Protein AF-A0A852Q2F7-F1 (afdb_monomer_lite)

Foldseek 3Di:
DPVVVVVVVVVVVVVVVVVVVVVVVVVVVVVLVVVLVVLQCQLPPDDDLVSSLVSLVVVLVVLVVVLVVVVPDPVCPPPPSCVVCVSSVVSSVSSVVSNVVSVVVVVVVVD

Organism: Haemophilus haemolyticus (NCBI:txid726)

Sequence (111 aa):
MNDNSSNMSLLNLLNDMNQTQVKLQNRILGLEMCVKGMALLYILDGGDTSDKRKKAEMLKNTLASLQQGLANDPIMEGLDKDSFFSSAKGIISSIEDIILQLDKLSEGKNE

Radius of gyration: 21.62 Å; chains: 1; bounding box: 50×22×71 Å

Secondary structure (DSSP, 8-state):
--HHHHHHHHHHHHHHHHHHHHHHHHHHHHHHHHHHHHHHHHHHSSS-HHHHHHHHHHHHHHHHHHHHHHHTSGGGTTS-HHHHHHHHHHHHHHHHHHHHHHHHHHHTT--

Structure (mmCIF, N/CA/C/O backbone):
data_AF-A0A852Q2F7-F1
#
_entry.id   AF-A0A852Q2F7-F1
#
loop_
_atom_site.group_PDB
_atom_site.id
_atom_site.type_symbol
_atom_site.label_atom_id
_atom_site.label_alt_id
_atom_site.label_comp_id
_atom_site.label_asym_id
_atom_site.label_entity_id
_atom_site.label_seq_id
_atom_site.pdbx_PDB_ins_code
_atom_site.Cartn_x
_atom_site.Cartn_y
_atom_site.Cartn_z
_atom_site.occupancy
_atom_site.B_iso_or_equiv
_atom_site.auth_seq_id
_atom_site.auth_comp_id
_atom_site.auth_asym_id
_atom_site.auth_atom_id
_atom_site.pdbx_PDB_model_num
ATOM 1 N N . MET A 1 1 ? 19.210 1.383 -50.976 1.00 51.66 1 MET A N 1
ATOM 2 C CA . MET A 1 1 ? 18.038 0.642 -50.458 1.00 51.66 1 MET A CA 1
ATOM 3 C C . MET A 1 1 ? 18.433 0.006 -49.128 1.00 51.66 1 MET A C 1
ATOM 5 O O . MET A 1 1 ? 18.975 -1.085 -49.148 1.00 51.66 1 MET A O 1
ATOM 9 N N . ASN A 1 2 ? 18.290 0.720 -48.003 1.00 56.22 2 ASN A N 1
ATOM 10 C CA . ASN A 1 2 ? 18.599 0.181 -46.660 1.00 56.22 2 ASN A CA 1
ATOM 11 C C . ASN A 1 2 ? 17.879 0.918 -45.500 1.00 56.22 2 ASN A C 1
ATOM 13 O O . ASN A 1 2 ? 17.905 0.464 -44.359 1.00 56.22 2 ASN A O 1
ATOM 17 N N . ASP A 1 3 ? 17.197 2.036 -45.784 1.00 59.34 3 ASP A N 1
ATOM 18 C CA . ASP A 1 3 ? 16.521 2.837 -44.751 1.00 59.34 3 ASP A CA 1
ATOM 19 C C . ASP A 1 3 ? 15.169 2.249 -44.317 1.00 59.34 3 ASP A C 1
ATOM 21 O O . ASP A 1 3 ? 14.806 2.314 -43.146 1.00 59.34 3 ASP A O 1
ATOM 25 N N . ASN A 1 4 ? 14.438 1.592 -45.226 1.00 62.62 4 ASN A N 1
ATOM 26 C CA . ASN A 1 4 ? 13.119 1.032 -44.906 1.00 62.62 4 ASN A CA 1
ATOM 27 C C . ASN A 1 4 ? 13.181 -0.194 -43.981 1.00 62.62 4 ASN A C 1
ATOM 29 O O . ASN A 1 4 ? 12.292 -0.364 -43.151 1.00 62.62 4 ASN A O 1
ATOM 33 N N . SER A 1 5 ? 14.214 -1.039 -44.082 1.00 70.12 5 SER A N 1
ATOM 34 C CA . SER A 1 5 ? 14.383 -2.189 -43.178 1.00 70.12 5 SER A CA 1
ATOM 35 C C . SER A 1 5 ? 14.781 -1.746 -41.772 1.00 70.12 5 SER A C 1
ATOM 37 O O . SER A 1 5 ? 14.272 -2.283 -40.791 1.00 70.12 5 SER A O 1
ATOM 39 N N . SER A 1 6 ? 15.640 -0.729 -41.674 1.00 70.62 6 SER A N 1
ATOM 40 C CA . SER A 1 6 ? 16.093 -0.154 -40.405 1.00 70.62 6 SER A CA 1
ATOM 41 C C . SER A 1 6 ? 14.949 0.563 -39.679 1.00 70.62 6 SER A C 1
ATOM 43 O O . SER A 1 6 ? 14.737 0.340 -38.488 1.00 70.62 6 SER A O 1
ATOM 45 N N . ASN A 1 7 ? 14.134 1.330 -40.413 1.00 76.44 7 ASN A N 1
ATOM 46 C CA . ASN A 1 7 ? 12.938 1.980 -39.869 1.00 76.44 7 ASN A CA 1
ATOM 47 C C . ASN A 1 7 ? 11.879 0.965 -39.410 1.00 76.44 7 ASN A C 1
ATOM 49 O O . ASN A 1 7 ? 11.309 1.124 -38.332 1.00 76.44 7 ASN A O 1
ATOM 53 N N . MET A 1 8 ? 11.651 -0.112 -40.170 1.00 81.44 8 MET A N 1
ATOM 54 C CA . MET A 1 8 ? 10.756 -1.198 -39.745 1.00 81.44 8 MET A CA 1
ATOM 55 C C . MET A 1 8 ? 11.280 -1.936 -38.507 1.00 81.44 8 MET A C 1
ATOM 57 O O . MET A 1 8 ? 10.501 -2.261 -37.615 1.00 81.44 8 MET A O 1
ATOM 61 N N . SER A 1 9 ? 12.594 -2.160 -38.405 1.00 87.25 9 SER A N 1
ATOM 62 C CA . SER A 1 9 ? 13.204 -2.779 -37.221 1.00 87.25 9 SER A CA 1
ATOM 63 C C . SER A 1 9 ? 13.037 -1.918 -35.966 1.00 87.25 9 SER A C 1
ATOM 65 O O . SER A 1 9 ? 12.781 -2.458 -34.891 1.00 87.25 9 SER A O 1
ATOM 67 N N . LEU A 1 10 ? 13.155 -0.592 -36.090 1.00 91.69 10 LEU A N 1
ATOM 68 C CA . LEU A 1 10 ? 12.950 0.333 -34.974 1.00 91.69 10 LEU A CA 1
ATOM 69 C C . LEU A 1 10 ? 11.481 0.378 -34.532 1.00 91.69 10 LEU A C 1
ATOM 71 O O . LEU A 1 10 ? 11.201 0.352 -33.336 1.00 91.69 10 LEU A O 1
ATOM 75 N N . LEU A 1 11 ? 10.544 0.403 -35.485 1.00 91.75 11 LEU A N 1
ATOM 76 C CA . LEU A 1 11 ? 9.108 0.363 -35.189 1.00 91.75 11 LEU A CA 1
ATOM 77 C C . LEU A 1 11 ? 8.708 -0.930 -34.476 1.00 91.75 11 LEU A C 1
ATOM 79 O O . LEU A 1 11 ? 7.954 -0.881 -33.505 1.00 91.75 11 LEU A O 1
ATOM 83 N N . ASN A 1 12 ? 9.251 -2.068 -34.911 1.00 92.88 12 ASN A N 1
ATOM 84 C CA . ASN A 1 12 ? 9.015 -3.351 -34.254 1.00 92.88 12 ASN A CA 1
ATOM 85 C C . ASN A 1 12 ? 9.551 -3.346 -32.817 1.00 92.88 12 ASN A C 1
ATOM 87 O O . ASN A 1 12 ? 8.823 -3.714 -31.900 1.00 92.88 12 ASN A O 1
ATOM 91 N N . LEU A 1 13 ? 10.772 -2.841 -32.601 1.00 93.75 13 LEU A N 1
ATOM 92 C CA . LEU A 1 13 ? 11.351 -2.728 -31.260 1.00 93.75 13 LEU A CA 1
ATOM 93 C C . LEU A 1 13 ? 10.507 -1.830 -30.340 1.00 93.75 13 LEU A C 1
ATOM 95 O O . LEU A 1 13 ? 10.227 -2.207 -29.205 1.00 93.75 13 LEU A O 1
ATOM 99 N N . LEU A 1 14 ? 10.070 -0.664 -30.825 1.00 93.38 14 LEU A N 1
ATOM 100 C CA . LEU A 1 14 ? 9.211 0.246 -30.058 1.00 93.38 14 LEU A CA 1
ATOM 101 C C . LEU A 1 14 ? 7.868 -0.401 -29.707 1.00 93.38 14 LEU A C 1
ATOM 103 O O . LEU A 1 14 ? 7.383 -0.253 -28.583 1.00 93.38 14 LEU A O 1
ATOM 107 N N . ASN A 1 15 ? 7.278 -1.144 -30.643 1.00 93.94 15 ASN A N 1
ATOM 108 C CA . ASN A 1 15 ? 6.039 -1.868 -30.399 1.00 93.94 15 ASN A CA 1
ATOM 109 C C . ASN A 1 15 ? 6.227 -2.977 -29.350 1.00 93.94 15 ASN A C 1
ATOM 111 O O . ASN A 1 15 ? 5.410 -3.093 -28.438 1.00 93.94 15 ASN A O 1
ATOM 115 N N . ASP A 1 16 ? 7.321 -3.736 -29.417 1.00 94.69 16 ASP A N 1
ATOM 116 C CA . ASP A 1 16 ? 7.637 -4.789 -28.444 1.00 94.69 16 ASP A CA 1
ATOM 117 C C . ASP A 1 16 ? 7.898 -4.215 -27.044 1.00 94.69 16 ASP A C 1
ATOM 119 O O . ASP A 1 16 ? 7.421 -4.758 -26.038 1.00 94.69 16 ASP A O 1
ATOM 123 N N . MET A 1 17 ? 8.598 -3.079 -26.965 1.00 94.50 17 MET A N 1
ATOM 124 C CA . MET A 1 17 ? 8.798 -2.342 -25.715 1.00 94.50 17 MET A CA 1
ATOM 125 C C . MET A 1 17 ? 7.464 -1.861 -25.136 1.00 94.50 17 MET A C 1
ATOM 127 O O . MET A 1 17 ? 7.200 -2.087 -23.955 1.00 94.50 17 MET A O 1
ATOM 131 N N . ASN A 1 18 ? 6.590 -1.279 -25.963 1.00 94.19 18 ASN A N 1
ATOM 132 C CA . ASN A 1 18 ? 5.263 -0.832 -25.539 1.00 94.19 18 ASN A CA 1
ATOM 133 C C . ASN A 1 18 ? 4.396 -2.006 -25.051 1.00 94.19 18 ASN A C 1
ATOM 135 O O . ASN A 1 18 ? 3.788 -1.941 -23.983 1.00 94.19 18 ASN A O 1
ATOM 139 N N . GLN A 1 19 ? 4.384 -3.129 -25.773 1.00 93.69 19 GLN A N 1
ATOM 140 C CA . GLN A 1 19 ? 3.665 -4.330 -25.339 1.00 93.69 19 GLN A CA 1
ATOM 141 C C . GLN A 1 19 ? 4.213 -4.887 -24.021 1.00 93.69 19 GLN A C 1
ATOM 143 O O . GLN A 1 19 ? 3.443 -5.334 -23.167 1.00 93.69 19 GLN A O 1
ATOM 148 N N . THR A 1 20 ? 5.533 -4.861 -23.838 1.00 93.69 20 THR A N 1
ATOM 149 C CA . THR A 1 20 ? 6.176 -5.282 -22.588 1.00 93.69 20 THR A CA 1
ATOM 150 C C . THR A 1 20 ? 5.781 -4.364 -21.436 1.00 93.69 20 THR A C 1
ATOM 152 O O . THR A 1 20 ? 5.398 -4.856 -20.374 1.00 93.69 20 THR A O 1
ATOM 155 N N . GLN A 1 21 ? 5.780 -3.048 -21.657 1.00 91.69 21 GLN A N 1
ATOM 156 C CA . GLN A 1 21 ? 5.322 -2.063 -20.680 1.00 91.69 21 GLN A CA 1
ATOM 157 C C . GLN A 1 21 ? 3.866 -2.317 -20.269 1.00 91.69 21 GLN A C 1
ATOM 159 O O . GLN A 1 21 ? 3.584 -2.411 -19.076 1.00 91.69 21 GLN A O 1
ATOM 164 N N . VAL A 1 22 ? 2.958 -2.509 -21.231 1.00 90.75 22 VAL A N 1
ATOM 165 C CA . VAL A 1 22 ? 1.541 -2.804 -20.953 1.00 90.75 22 VAL A CA 1
ATOM 166 C C . VAL A 1 22 ? 1.393 -4.094 -20.138 1.00 90.75 22 VAL A C 1
ATOM 168 O O . VAL A 1 22 ? 0.653 -4.134 -19.154 1.00 90.75 22 VAL A O 1
ATOM 171 N N . LYS A 1 23 ? 2.130 -5.156 -20.491 1.00 91.69 23 LYS A N 1
ATOM 172 C CA . LYS A 1 23 ? 2.121 -6.416 -19.726 1.00 91.69 23 LYS A CA 1
ATOM 173 C C . LYS A 1 23 ? 2.611 -6.217 -18.290 1.00 91.69 23 LYS A C 1
ATOM 175 O O . LYS A 1 23 ? 2.023 -6.789 -17.372 1.00 91.69 23 LYS A O 1
ATOM 180 N N . LEU A 1 24 ? 3.665 -5.428 -18.085 1.00 88.50 24 LEU A N 1
ATOM 181 C CA . LEU A 1 24 ? 4.181 -5.117 -16.749 1.00 88.50 24 LEU A CA 1
ATOM 182 C C . LEU A 1 24 ? 3.171 -4.302 -15.936 1.00 88.50 24 LEU A C 1
ATOM 184 O O . LEU A 1 24 ? 2.897 -4.670 -14.797 1.00 88.50 24 LEU A O 1
ATOM 188 N N . GLN A 1 25 ? 2.554 -3.278 -16.530 1.00 84.81 25 GLN A N 1
ATOM 189 C CA . GLN A 1 25 ? 1.504 -2.481 -15.885 1.00 84.81 25 GLN A CA 1
ATOM 190 C C . GLN A 1 25 ? 0.323 -3.354 -15.439 1.00 84.81 25 GLN A C 1
ATOM 192 O O . GLN A 1 25 ? -0.078 -3.296 -14.279 1.00 84.81 25 GLN A O 1
ATOM 197 N N . ASN A 1 26 ? -0.172 -4.239 -16.309 1.00 84.12 2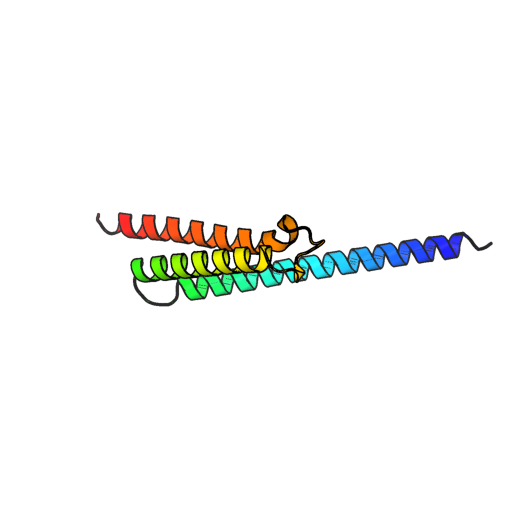6 ASN A N 1
ATOM 198 C CA . ASN A 1 26 ? -1.263 -5.156 -15.962 1.00 84.12 26 ASN A CA 1
ATOM 199 C C . ASN A 1 26 ? -0.893 -6.102 -14.808 1.00 84.12 26 ASN A C 1
ATOM 201 O O . ASN A 1 26 ? -1.716 -6.369 -13.933 1.00 84.12 26 ASN A O 1
ATOM 205 N N . ARG A 1 27 ? 0.351 -6.598 -14.773 1.00 85.06 27 ARG A N 1
ATOM 206 C CA . ARG A 1 27 ? 0.835 -7.433 -13.662 1.00 85.06 27 ARG A CA 1
ATOM 207 C C . ARG A 1 27 ? 0.937 -6.647 -12.357 1.00 85.06 27 ARG A C 1
ATOM 209 O O . ARG A 1 27 ? 0.570 -7.193 -11.321 1.00 85.06 27 ARG A O 1
ATOM 216 N N . ILE A 1 28 ? 1.399 -5.396 -12.402 1.00 84.38 28 ILE A N 1
ATOM 217 C CA . ILE A 1 28 ? 1.455 -4.512 -11.229 1.00 84.38 28 ILE A CA 1
ATOM 218 C C . ILE A 1 28 ? 0.044 -4.280 -10.680 1.00 84.38 28 ILE A C 1
ATOM 220 O O . ILE A 1 28 ? -0.165 -4.485 -9.490 1.00 84.38 28 ILE A O 1
ATOM 224 N N . LEU A 1 29 ? -0.935 -3.977 -11.540 1.00 81.75 29 LEU A N 1
ATOM 225 C CA . LEU A 1 29 ? -2.337 -3.819 -11.130 1.00 81.75 29 LEU A CA 1
ATOM 226 C C . LEU A 1 29 ? -2.894 -5.086 -10.461 1.00 81.75 29 LEU A C 1
ATOM 228 O O . LEU A 1 29 ? -3.534 -5.006 -9.413 1.00 81.75 29 LEU A O 1
ATOM 232 N N . GLY A 1 30 ? -2.617 -6.263 -11.032 1.00 83.31 30 GLY A N 1
ATOM 233 C CA . GLY A 1 30 ? -3.017 -7.543 -10.439 1.00 83.31 30 GLY A CA 1
ATOM 234 C C . GLY A 1 30 ? -2.373 -7.796 -9.072 1.00 83.31 30 GLY A C 1
ATOM 235 O O . GLY A 1 30 ? -3.052 -8.217 -8.137 1.00 83.31 30 GLY A O 1
ATOM 236 N N . LEU A 1 31 ? -1.080 -7.491 -8.924 1.00 84.62 31 LEU A N 1
ATOM 237 C CA . LEU A 1 31 ? -0.383 -7.577 -7.637 1.00 84.62 31 LEU A CA 1
ATOM 238 C C . LEU A 1 31 ? -0.966 -6.599 -6.614 1.00 84.62 31 LEU A C 1
ATOM 240 O O . LEU A 1 31 ? -1.168 -6.981 -5.463 1.00 84.62 31 LEU A O 1
ATOM 244 N N . GLU A 1 32 ? -1.294 -5.375 -7.028 1.00 82.81 32 GLU A N 1
ATOM 245 C CA . GLU A 1 32 ? -1.914 -4.375 -6.158 1.00 82.81 32 GLU A CA 1
ATOM 246 C C . GLU A 1 32 ? -3.266 -4.860 -5.623 1.00 82.81 32 GLU A C 1
ATOM 248 O O . GLU A 1 32 ? -3.542 -4.741 -4.428 1.00 82.81 32 GLU A O 1
ATOM 253 N N . MET A 1 33 ? -4.081 -5.480 -6.484 1.00 85.19 33 MET A N 1
ATOM 254 C CA . MET A 1 33 ? -5.349 -6.095 -6.089 1.00 85.19 33 MET A CA 1
ATOM 255 C C . MET A 1 33 ? -5.142 -7.235 -5.083 1.00 85.19 33 MET A C 1
ATOM 257 O O . MET A 1 33 ? -5.830 -7.273 -4.062 1.00 85.19 33 MET A O 1
ATOM 261 N N . CYS A 1 34 ? -4.178 -8.131 -5.320 1.00 88.31 34 CYS A N 1
ATOM 262 C CA . CYS A 1 34 ? -3.861 -9.216 -4.386 1.00 88.31 34 CYS A CA 1
ATOM 263 C C . CYS A 1 34 ? -3.405 -8.685 -3.021 1.00 88.31 34 CYS A C 1
ATOM 265 O O . CYS A 1 34 ? -3.865 -9.174 -1.991 1.00 88.31 34 CYS A O 1
ATOM 267 N N . VAL A 1 35 ? -2.535 -7.670 -2.993 1.00 87.38 35 VAL A N 1
ATOM 268 C CA . VAL A 1 35 ? -2.047 -7.072 -1.740 1.00 87.38 35 VAL A CA 1
ATOM 269 C C . VAL A 1 35 ? -3.178 -6.378 -0.983 1.00 87.38 35 VAL A C 1
ATOM 271 O O . VAL A 1 35 ? -3.311 -6.596 0.221 1.00 87.38 35 VAL A O 1
ATOM 274 N N . LYS A 1 36 ? -4.043 -5.618 -1.669 1.00 85.62 36 LYS A N 1
ATOM 275 C CA . LYS A 1 36 ? -5.244 -5.023 -1.053 1.00 85.62 36 LYS A CA 1
ATOM 276 C C . LYS A 1 36 ? -6.182 -6.095 -0.496 1.00 85.62 36 LYS A C 1
ATOM 278 O O . LYS A 1 36 ? -6.668 -5.955 0.623 1.00 85.62 36 LYS A O 1
ATOM 283 N N . GLY A 1 37 ? -6.384 -7.190 -1.229 1.00 89.00 37 GLY A N 1
ATOM 284 C CA . GLY A 1 37 ? -7.165 -8.337 -0.764 1.00 89.00 37 GLY A CA 1
ATOM 285 C C . GLY A 1 37 ? -6.577 -8.980 0.496 1.00 89.00 37 GLY A C 1
ATOM 286 O O . GLY A 1 37 ? -7.304 -9.220 1.454 1.00 89.00 37 GLY A O 1
ATOM 287 N N . MET A 1 38 ? -5.259 -9.195 0.541 1.00 90.62 38 MET A N 1
ATOM 288 C CA . MET A 1 38 ? -4.575 -9.721 1.731 1.00 90.62 38 MET A CA 1
ATOM 289 C C . MET A 1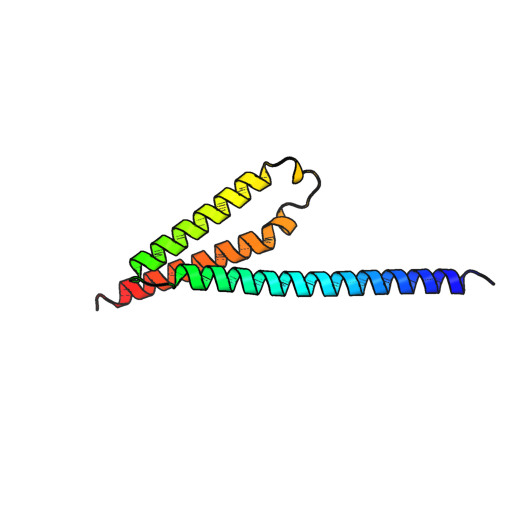 38 ? -4.674 -8.769 2.928 1.00 90.62 38 MET A C 1
ATOM 291 O O . MET A 1 38 ? -4.937 -9.221 4.041 1.00 90.62 38 MET A O 1
ATOM 295 N N . ALA A 1 39 ? -4.516 -7.461 2.706 1.00 89.50 39 ALA A N 1
ATOM 296 C CA . ALA A 1 39 ? -4.699 -6.443 3.740 1.00 89.50 39 ALA A CA 1
ATOM 297 C C . ALA A 1 39 ? -6.123 -6.481 4.317 1.00 89.50 39 ALA A C 1
ATOM 299 O O . ALA A 1 39 ? -6.298 -6.479 5.534 1.00 89.50 39 ALA A O 1
ATOM 300 N N . LEU A 1 40 ? -7.134 -6.587 3.450 1.00 90.44 40 LEU A N 1
ATOM 301 C CA . LEU A 1 40 ? -8.530 -6.701 3.860 1.00 90.44 40 LEU A CA 1
ATOM 302 C C . LEU A 1 40 ? -8.784 -7.979 4.667 1.00 90.44 40 LEU A C 1
ATOM 304 O O . LEU A 1 40 ? -9.410 -7.911 5.723 1.00 90.44 40 LEU A O 1
ATOM 308 N N . LEU A 1 41 ? -8.279 -9.126 4.203 1.00 92.00 41 LEU A N 1
ATOM 309 C CA . LEU A 1 41 ? -8.396 -10.396 4.925 1.00 92.00 41 LEU A CA 1
ATOM 310 C C . LEU A 1 41 ? -7.763 -10.301 6.314 1.00 92.00 41 LEU A C 1
ATOM 312 O O . LEU A 1 41 ? -8.391 -10.705 7.284 1.00 92.00 41 LEU A O 1
ATOM 316 N N . TYR A 1 42 ? -6.571 -9.710 6.428 1.00 90.81 42 TYR A N 1
ATOM 317 C CA . TYR A 1 42 ? -5.917 -9.487 7.718 1.00 90.81 42 TYR A CA 1
ATOM 318 C C . TYR A 1 42 ? -6.759 -8.613 8.658 1.00 90.81 42 TYR A C 1
ATOM 320 O O . TYR A 1 42 ? -6.910 -8.945 9.833 1.00 90.81 42 TYR A O 1
ATOM 328 N N . ILE A 1 43 ? -7.314 -7.508 8.146 1.00 90.75 43 ILE A N 1
ATOM 329 C CA . ILE A 1 43 ? -8.125 -6.572 8.935 1.00 90.75 43 ILE A CA 1
ATOM 330 C C . ILE A 1 43 ? -9.420 -7.226 9.411 1.00 90.75 43 ILE A C 1
ATOM 332 O O . ILE A 1 43 ? -9.786 -7.061 10.570 1.00 90.75 43 ILE A O 1
ATOM 336 N N . LEU A 1 44 ? -10.117 -7.938 8.524 1.00 88.12 44 LEU A N 1
ATOM 337 C CA . LEU A 1 44 ? -11.434 -8.514 8.803 1.00 88.12 44 LEU A CA 1
ATOM 338 C C . LEU A 1 44 ? -11.379 -9.856 9.539 1.00 88.12 44 LEU A C 1
ATOM 340 O O . LEU A 1 44 ? -12.423 -10.333 9.991 1.00 88.12 44 LEU A O 1
ATOM 344 N N . ASP A 1 45 ? -10.197 -10.457 9.650 1.00 90.00 45 ASP A N 1
ATOM 345 C CA . ASP A 1 45 ? -9.991 -11.725 10.334 1.00 90.00 45 ASP A CA 1
ATOM 346 C C . ASP A 1 45 ? -10.331 -11.628 11.830 1.00 90.00 45 ASP A C 1
ATOM 348 O O . ASP A 1 45 ? -9.687 -10.890 12.576 1.00 90.00 45 ASP A O 1
ATOM 352 N N . GLY A 1 46 ? -11.316 -12.414 12.272 1.00 74.56 46 GLY A N 1
ATOM 353 C CA . GLY A 1 46 ? -11.691 -12.575 13.680 1.00 74.56 46 GLY A CA 1
ATOM 354 C C . GLY A 1 46 ? -12.112 -11.292 14.418 1.00 74.56 46 GLY A C 1
ATOM 355 O O . GLY A 1 46 ? -12.113 -10.189 13.877 1.00 74.56 46 GLY A O 1
ATOM 356 N N . GLY A 1 47 ? -12.488 -11.457 15.688 1.00 85.75 47 GLY A N 1
ATOM 357 C CA . GLY A 1 47 ? -12.725 -10.346 16.614 1.00 85.75 47 GLY A CA 1
ATOM 358 C C . GLY A 1 47 ? -13.967 -9.491 16.343 1.00 85.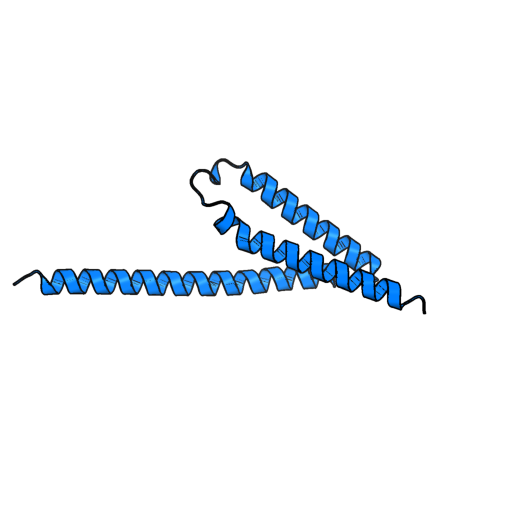75 47 GLY A C 1
ATOM 359 O O . GLY A 1 47 ? -14.730 -9.685 15.384 1.00 85.75 47 GLY A O 1
ATOM 360 N N . ASP A 1 48 ? -14.178 -8.534 17.240 1.00 90.31 48 ASP A N 1
ATOM 361 C CA . ASP A 1 48 ? -15.236 -7.535 17.118 1.00 90.31 48 ASP A CA 1
ATOM 362 C C . ASP A 1 48 ? -14.806 -6.350 16.227 1.00 90.31 48 ASP A C 1
ATOM 364 O O . ASP A 1 48 ? -13.746 -6.344 15.598 1.00 90.31 48 ASP A O 1
ATOM 368 N N . THR A 1 49 ? -15.665 -5.337 16.102 1.00 88.81 49 THR A N 1
ATOM 369 C CA . THR A 1 49 ? -15.366 -4.155 15.278 1.00 88.81 49 THR A CA 1
ATOM 370 C C . THR A 1 49 ? -14.156 -3.365 15.806 1.00 88.81 49 THR A C 1
ATOM 372 O O . THR A 1 49 ? -13.410 -2.790 15.011 1.00 88.81 49 THR A O 1
ATOM 375 N N . SER A 1 50 ? -13.926 -3.370 17.124 1.00 90.12 50 SER A N 1
ATOM 376 C CA . SER A 1 50 ? -12.796 -2.693 17.771 1.00 90.12 50 SER A CA 1
ATOM 377 C C . SER A 1 50 ? -11.475 -3.388 17.442 1.00 90.12 50 SER A C 1
ATOM 379 O O . SER A 1 50 ? -10.502 -2.731 17.057 1.00 90.12 50 SER A O 1
ATOM 381 N N . ASP A 1 51 ? -11.455 -4.723 17.480 1.00 92.62 51 ASP A N 1
ATOM 382 C CA . ASP A 1 51 ? -10.291 -5.520 17.082 1.00 92.62 51 ASP A CA 1
ATOM 383 C C . ASP A 1 51 ? -9.902 -5.252 15.624 1.00 92.62 51 ASP A C 1
ATOM 385 O O . ASP A 1 51 ? -8.734 -4.989 15.318 1.00 92.62 51 ASP A O 1
ATOM 389 N N . LYS A 1 52 ? -10.890 -5.248 14.722 1.00 94.25 52 LYS A N 1
ATOM 390 C CA . LYS A 1 52 ? -10.689 -4.967 13.290 1.00 94.25 52 LYS A CA 1
ATOM 391 C C . LYS A 1 52 ? -10.147 -3.559 13.070 1.00 94.25 52 LYS A C 1
ATOM 393 O O . LYS A 1 52 ? -9.198 -3.376 12.306 1.00 94.25 52 LYS A O 1
ATOM 398 N N . ARG A 1 53 ? -10.681 -2.566 13.791 1.00 93.69 53 ARG A N 1
ATOM 399 C CA . ARG A 1 53 ? -10.187 -1.180 13.759 1.00 93.69 53 ARG A CA 1
ATOM 400 C C . ARG A 1 53 ? -8.729 -1.105 14.199 1.00 93.69 53 ARG A C 1
ATOM 402 O O . ARG A 1 53 ? -7.915 -0.477 13.525 1.00 93.69 53 ARG A O 1
ATOM 409 N N . LYS A 1 54 ? -8.377 -1.780 15.295 1.00 93.12 54 LYS A N 1
ATOM 410 C CA . LYS A 1 54 ? -6.999 -1.827 15.793 1.00 93.12 54 LYS A CA 1
ATOM 411 C C . LYS A 1 54 ? -6.057 -2.489 14.786 1.00 93.12 54 LYS A C 1
ATOM 413 O O . LYS A 1 54 ? -4.971 -1.963 14.547 1.00 93.12 54 LYS A O 1
ATOM 418 N N . LYS A 1 55 ? -6.464 -3.601 14.165 1.00 94.69 55 LYS A N 1
ATOM 419 C CA . LYS A 1 55 ? -5.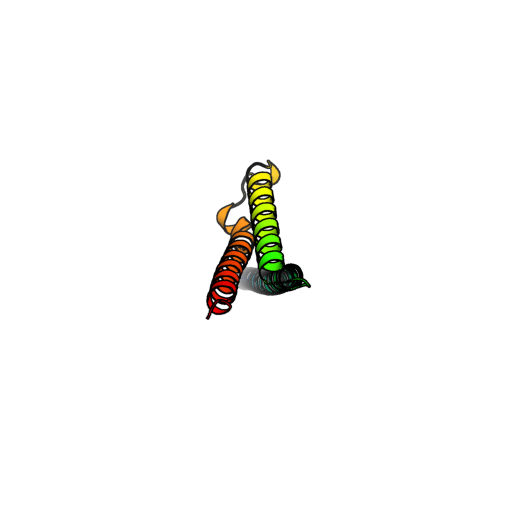685 -4.263 13.105 1.00 94.69 55 LYS A CA 1
ATOM 420 C C . LYS A 1 55 ? -5.470 -3.348 11.899 1.00 94.69 55 LYS A C 1
ATOM 422 O O . LYS A 1 55 ? -4.349 -3.279 11.396 1.00 9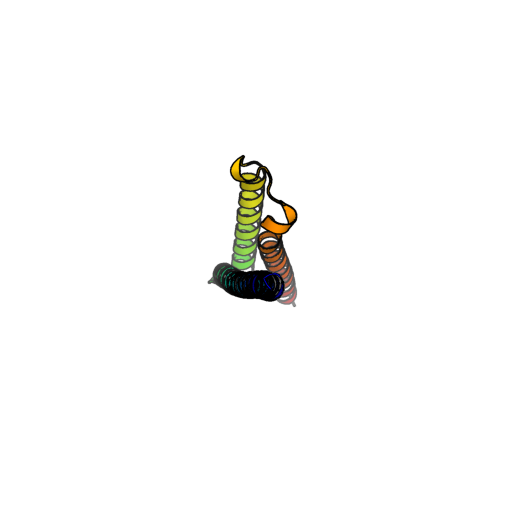4.69 55 LYS A O 1
ATOM 427 N N . ALA A 1 56 ? -6.507 -2.630 11.471 1.00 94.00 56 ALA A N 1
ATOM 428 C CA . ALA A 1 56 ? -6.421 -1.659 10.384 1.00 94.00 56 ALA A CA 1
ATOM 429 C C . ALA A 1 56 ? -5.437 -0.526 10.709 1.00 94.00 56 ALA A C 1
ATOM 431 O O . ALA A 1 56 ? -4.539 -0.256 9.916 1.00 94.00 56 ALA A O 1
ATOM 432 N N . GLU A 1 57 ? -5.530 0.064 11.902 1.00 94.81 57 GLU A N 1
ATOM 433 C CA . GLU A 1 57 ? -4.592 1.095 12.362 1.00 94.81 57 GLU A CA 1
ATOM 434 C C . GLU A 1 57 ? -3.149 0.584 12.444 1.00 94.81 57 GLU A C 1
ATOM 436 O O . GLU A 1 57 ? -2.221 1.246 11.980 1.00 94.81 57 GLU A O 1
ATOM 441 N N . MET A 1 58 ? -2.939 -0.623 12.977 1.00 94.25 58 MET A N 1
ATOM 442 C CA . MET A 1 58 ? -1.611 -1.238 13.011 1.00 94.25 58 MET A CA 1
ATOM 443 C C . MET A 1 58 ? -1.038 -1.404 11.603 1.00 94.25 58 MET A C 1
ATOM 445 O O . MET A 1 58 ? 0.097 -0.995 11.365 1.00 94.25 58 MET A O 1
ATOM 449 N N . LEU A 1 59 ? -1.822 -1.944 10.665 1.00 94.12 59 LEU A N 1
ATOM 450 C CA . LEU A 1 59 ? -1.372 -2.134 9.289 1.00 94.12 59 LEU A CA 1
ATOM 451 C C . LEU A 1 59 ? -1.069 -0.795 8.602 1.00 94.12 59 LEU A C 1
ATOM 453 O O . LEU A 1 59 ? -0.017 -0.664 7.975 1.00 94.12 59 LEU A O 1
ATOM 457 N N . LYS A 1 60 ? -1.942 0.207 8.769 1.00 94.44 60 LYS A N 1
ATOM 458 C CA . LYS A 1 60 ? -1.742 1.574 8.263 1.00 94.44 60 LYS A CA 1
ATOM 459 C C . LYS A 1 60 ? -0.405 2.143 8.736 1.00 94.44 60 LYS A C 1
ATOM 461 O O . LYS A 1 60 ? 0.404 2.589 7.924 1.00 94.44 60 LYS A O 1
ATOM 466 N N . ASN A 1 61 ? -0.150 2.064 10.041 1.00 93.88 61 ASN A N 1
ATOM 467 C CA . ASN A 1 61 ? 1.066 2.591 10.651 1.00 93.88 61 ASN A CA 1
ATOM 468 C C . ASN A 1 61 ? 2.312 1.823 10.196 1.00 93.88 61 ASN A C 1
ATOM 470 O O . ASN A 1 61 ? 3.314 2.446 9.856 1.00 93.88 61 ASN A O 1
ATOM 474 N N . THR A 1 62 ? 2.250 0.490 10.105 1.00 92.88 62 THR A N 1
ATOM 475 C CA . THR A 1 62 ? 3.359 -0.322 9.579 1.00 92.88 62 THR A CA 1
ATOM 476 C C . THR A 1 62 ? 3.703 0.056 8.139 1.00 92.88 62 THR A C 1
ATOM 478 O O . THR A 1 62 ? 4.878 0.254 7.830 1.00 92.88 62 THR A O 1
ATOM 481 N N . LEU A 1 63 ? 2.704 0.202 7.264 1.00 91.00 63 LEU A N 1
ATOM 482 C CA . LEU A 1 63 ? 2.928 0.599 5.871 1.00 91.00 63 LEU A CA 1
ATOM 483 C C . LEU A 1 63 ? 3.506 2.015 5.766 1.00 91.00 63 LEU A C 1
ATOM 485 O O . LEU A 1 63 ? 4.449 2.228 5.004 1.00 91.00 63 LEU A O 1
ATOM 489 N N . ALA A 1 64 ? 3.010 2.962 6.566 1.00 91.06 64 ALA A N 1
ATOM 490 C CA . ALA A 1 64 ? 3.541 4.323 6.610 1.00 91.06 64 ALA A CA 1
ATOM 491 C C . ALA A 1 64 ? 5.003 4.362 7.095 1.00 91.06 64 ALA A C 1
ATOM 493 O O . ALA A 1 64 ? 5.835 5.048 6.497 1.00 91.06 64 ALA A O 1
ATOM 494 N N . SER A 1 65 ? 5.345 3.591 8.134 1.00 90.31 65 SER A N 1
ATOM 495 C CA . SER A 1 65 ? 6.725 3.479 8.622 1.00 90.31 65 SER A CA 1
ATOM 496 C C . SER A 1 65 ? 7.655 2.840 7.591 1.00 90.31 65 SER A C 1
ATOM 498 O O . SER A 1 65 ? 8.766 3.327 7.397 1.00 90.31 65 SER A O 1
ATOM 500 N N . LEU A 1 66 ? 7.207 1.791 6.892 1.00 90.50 66 LEU A N 1
ATOM 501 C CA . LEU A 1 66 ? 7.977 1.177 5.805 1.00 90.50 66 LEU A CA 1
ATOM 502 C C . LEU A 1 66 ? 8.207 2.161 4.655 1.00 90.50 66 LEU A C 1
ATOM 504 O O . LEU A 1 66 ? 9.328 2.269 4.163 1.00 90.50 66 LEU A O 1
ATOM 508 N N . GLN A 1 67 ? 7.176 2.913 4.263 1.00 90.31 67 GLN A N 1
ATOM 509 C CA . GLN A 1 67 ? 7.294 3.951 3.241 1.00 90.31 67 GLN A CA 1
ATOM 510 C C . GLN A 1 67 ? 8.318 5.019 3.645 1.00 90.31 67 GLN A C 1
ATOM 512 O O . GLN A 1 67 ? 9.165 5.379 2.831 1.00 90.31 67 GLN A O 1
ATOM 517 N N . GLN A 1 68 ? 8.278 5.508 4.888 1.00 89.69 68 GLN A N 1
ATOM 518 C CA . GLN A 1 68 ? 9.259 6.480 5.383 1.00 89.69 68 GLN A CA 1
ATOM 519 C C . GLN A 1 68 ? 10.679 5.904 5.440 1.00 89.69 68 GLN A C 1
ATOM 521 O O . GLN A 1 68 ? 11.622 6.581 5.037 1.00 89.69 68 GLN A O 1
ATOM 526 N N . GLY A 1 69 ? 10.832 4.663 5.912 1.00 89.06 69 GLY A N 1
ATOM 527 C CA . GLY A 1 69 ? 12.124 3.978 5.966 1.00 89.06 69 GLY A CA 1
ATOM 528 C C . GLY A 1 69 ? 12.746 3.836 4.580 1.00 89.06 69 GLY A C 1
ATOM 529 O O . GLY A 1 69 ? 13.888 4.237 4.378 1.00 89.06 69 GLY A O 1
ATOM 530 N N . LEU A 1 70 ? 11.960 3.366 3.607 1.00 89.38 70 LEU A N 1
ATOM 531 C CA . LEU A 1 70 ? 12.393 3.250 2.216 1.00 89.38 70 LEU A CA 1
ATOM 532 C C . LEU A 1 70 ? 12.674 4.614 1.589 1.00 89.38 70 LEU A C 1
ATOM 534 O O . LEU A 1 70 ? 13.668 4.756 0.897 1.00 89.38 70 LEU A O 1
ATOM 538 N N . ALA A 1 71 ? 11.854 5.640 1.840 1.00 88.19 71 ALA A N 1
ATOM 539 C CA . ALA A 1 71 ? 12.046 6.965 1.242 1.00 88.19 71 ALA A CA 1
ATOM 540 C C . ALA A 1 71 ? 13.408 7.602 1.577 1.00 88.19 71 ALA A C 1
ATOM 542 O O . ALA A 1 71 ? 13.873 8.461 0.815 1.00 88.19 71 ALA A O 1
ATOM 543 N N . ASN A 1 72 ? 14.020 7.179 2.686 1.00 87.31 72 ASN A N 1
ATOM 544 C CA . ASN A 1 72 ? 15.332 7.613 3.161 1.00 87.31 72 ASN A CA 1
ATOM 545 C C . ASN A 1 72 ? 16.469 6.644 2.787 1.00 87.31 72 ASN A C 1
ATOM 547 O O . ASN A 1 72 ? 17.625 6.931 3.090 1.00 87.31 72 ASN A O 1
ATOM 551 N N . ASP A 1 73 ? 16.162 5.508 2.160 1.00 91.19 73 ASP A N 1
ATOM 552 C CA . ASP A 1 73 ? 17.150 4.514 1.750 1.00 91.19 73 ASP A CA 1
ATOM 553 C C . ASP A 1 73 ? 17.894 4.986 0.481 1.00 91.19 73 ASP A C 1
ATOM 555 O O . ASP A 1 73 ? 17.244 5.440 -0.469 1.00 91.19 73 ASP A O 1
ATOM 559 N N . PRO A 1 74 ? 19.237 4.875 0.420 1.00 90.12 74 PRO A N 1
ATOM 560 C CA . PRO A 1 74 ? 20.018 5.213 -0.773 1.00 90.12 74 PRO A CA 1
ATOM 561 C C . PRO A 1 74 ? 19.573 4.484 -2.049 1.00 90.12 74 PRO A C 1
ATOM 563 O O . PRO A 1 74 ? 19.769 5.006 -3.144 1.00 90.12 74 PRO A O 1
ATOM 566 N N . ILE A 1 75 ? 18.926 3.315 -1.943 1.00 88.12 75 ILE A N 1
ATOM 567 C CA . ILE A 1 75 ? 18.357 2.601 -3.100 1.00 88.12 75 ILE A CA 1
ATOM 568 C C . ILE A 1 75 ? 17.293 3.423 -3.845 1.00 88.12 75 ILE A C 1
ATOM 570 O O . ILE A 1 75 ? 16.999 3.153 -5.008 1.00 88.12 75 ILE A O 1
ATOM 574 N N . MET A 1 76 ? 16.719 4.429 -3.181 1.00 88.69 76 MET A N 1
ATOM 575 C CA . MET A 1 76 ? 15.725 5.330 -3.756 1.00 88.69 76 MET A CA 1
ATOM 576 C C . MET A 1 76 ? 16.337 6.525 -4.493 1.00 88.69 76 MET A C 1
ATOM 578 O O . MET A 1 76 ? 15.589 7.340 -5.042 1.00 88.69 76 MET A O 1
ATOM 582 N N . GLU A 1 77 ? 17.664 6.680 -4.507 1.00 90.75 77 GLU A N 1
ATOM 583 C CA . GLU A 1 77 ? 18.320 7.740 -5.272 1.00 90.75 77 GLU A CA 1
ATOM 584 C C . GLU A 1 77 ? 18.066 7.569 -6.777 1.00 90.75 77 GLU A C 1
ATOM 586 O O . GLU A 1 77 ? 18.222 6.493 -7.349 1.00 90.75 77 GLU A O 1
ATOM 591 N N . GLY A 1 78 ? 17.640 8.651 -7.435 1.00 87.12 78 GLY A N 1
ATOM 592 C CA . GLY A 1 78 ? 17.332 8.650 -8.868 1.00 87.12 78 GLY A CA 1
ATOM 593 C C . GLY A 1 78 ? 15.973 8.049 -9.249 1.00 87.12 78 GLY A C 1
ATOM 594 O O . GLY A 1 78 ? 15.614 8.099 -10.424 1.00 87.12 78 GLY A O 1
ATOM 595 N N . LEU A 1 79 ? 15.195 7.531 -8.292 1.00 88.00 79 LEU A N 1
ATOM 596 C CA . LEU A 1 79 ? 13.824 7.081 -8.534 1.00 88.00 79 LEU A CA 1
ATOM 597 C C . LEU A 1 79 ? 12.816 8.221 -8.348 1.00 88.00 79 LEU A C 1
ATOM 599 O O . LEU A 1 79 ? 12.920 9.026 -7.420 1.00 88.00 79 LEU A O 1
ATOM 603 N N . ASP A 1 80 ? 11.780 8.237 -9.188 1.00 90.12 80 ASP A N 1
ATOM 604 C CA . ASP A 1 80 ? 10.574 9.020 -8.921 1.00 90.12 80 ASP A CA 1
ATOM 605 C C . ASP A 1 80 ? 9.827 8.393 -7.736 1.00 90.12 80 ASP A C 1
ATOM 607 O O . ASP A 1 80 ? 9.114 7.391 -7.864 1.00 90.12 80 ASP A O 1
ATOM 611 N N . LYS A 1 81 ? 10.022 8.991 -6.557 1.00 86.00 81 LYS A N 1
ATOM 612 C CA . LYS A 1 81 ? 9.440 8.518 -5.299 1.00 86.00 81 LYS A CA 1
ATOM 613 C C . LYS A 1 81 ? 7.913 8.540 -5.332 1.00 86.00 81 LYS A C 1
ATOM 615 O O . LYS A 1 81 ? 7.293 7.671 -4.721 1.00 86.00 81 LYS A O 1
ATOM 620 N N . ASP A 1 82 ? 7.296 9.485 -6.038 1.00 87.38 82 ASP A N 1
ATOM 621 C CA . ASP A 1 82 ? 5.837 9.567 -6.096 1.00 87.38 82 ASP A CA 1
ATOM 622 C C . ASP A 1 82 ? 5.249 8.436 -6.928 1.00 87.38 82 ASP A C 1
ATOM 624 O O . ASP A 1 82 ? 4.310 7.774 -6.471 1.00 87.38 82 ASP A O 1
ATOM 628 N N . SER A 1 83 ? 5.846 8.148 -8.088 1.00 84.62 83 SER A N 1
ATOM 629 C CA . SER A 1 83 ? 5.466 6.979 -8.882 1.00 84.62 83 SER A CA 1
ATOM 630 C C . SER A 1 83 ? 5.731 5.680 -8.118 1.00 84.62 83 SER A C 1
ATOM 632 O O . SER A 1 83 ? 4.876 4.792 -8.117 1.00 84.62 83 SER A O 1
ATOM 634 N N . PHE A 1 84 ? 6.877 5.564 -7.441 1.00 85.44 84 PHE A N 1
ATOM 635 C CA . PHE A 1 84 ? 7.250 4.355 -6.703 1.00 85.44 84 PHE A CA 1
ATOM 636 C C . PHE A 1 84 ? 6.295 4.052 -5.540 1.00 85.44 84 PHE A C 1
ATOM 638 O O . PHE A 1 84 ? 5.861 2.914 -5.371 1.00 85.44 84 PHE A O 1
ATOM 645 N N . PHE A 1 85 ? 5.922 5.064 -4.751 1.00 87.81 85 PHE A N 1
ATOM 646 C CA . PHE A 1 85 ? 5.044 4.880 -3.591 1.00 87.81 85 PHE A CA 1
ATOM 647 C C . PHE A 1 85 ? 3.545 4.960 -3.918 1.00 87.81 85 PHE A C 1
ATOM 649 O O . PHE A 1 85 ? 2.729 4.809 -3.009 1.00 87.81 85 PHE A O 1
ATOM 656 N N . SER A 1 86 ? 3.153 5.175 -5.178 1.00 86.25 86 SER A N 1
ATOM 657 C CA . SER A 1 86 ? 1.746 5.343 -5.586 1.00 86.25 86 SER A CA 1
ATOM 658 C C . SER A 1 86 ? 0.837 4.190 -5.130 1.00 86.25 86 SER A C 1
ATOM 660 O O . SER A 1 86 ? -0.181 4.429 -4.476 1.00 86.25 86 SER A O 1
ATOM 662 N N . SER A 1 87 ? 1.238 2.939 -5.367 1.00 80.19 87 SER A N 1
ATOM 663 C CA . SER A 1 87 ? 0.484 1.755 -4.935 1.00 80.19 87 SER A CA 1
ATOM 664 C C . SER A 1 87 ? 0.401 1.629 -3.408 1.00 80.19 87 SER A C 1
A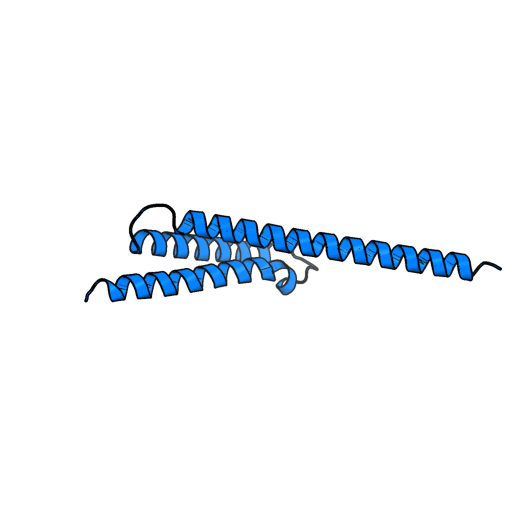TOM 666 O O . SER A 1 87 ? -0.655 1.302 -2.867 1.00 80.19 87 SER A O 1
ATOM 668 N N . ALA A 1 88 ? 1.487 1.933 -2.686 1.00 83.38 88 ALA A N 1
ATOM 669 C CA . ALA A 1 88 ? 1.500 1.905 -1.221 1.00 83.38 88 ALA A CA 1
ATOM 670 C C . ALA A 1 88 ? 0.549 2.959 -0.627 1.00 83.38 88 ALA A C 1
ATOM 672 O O . ALA A 1 88 ? -0.256 2.632 0.248 1.00 83.38 88 ALA A O 1
ATOM 673 N N . LYS A 1 89 ? 0.567 4.187 -1.169 1.00 87.69 89 LYS A N 1
ATOM 674 C CA . LYS A 1 89 ? -0.392 5.253 -0.827 1.00 87.69 89 LYS A CA 1
ATOM 675 C C . LYS A 1 89 ? -1.835 4.799 -1.087 1.00 87.69 89 LYS A C 1
ATOM 677 O O . LYS A 1 89 ? -2.702 5.003 -0.241 1.00 87.69 89 LYS A O 1
ATOM 682 N N . GLY A 1 90 ? -2.087 4.124 -2.212 1.00 87.00 90 GLY A N 1
ATOM 683 C CA . GLY A 1 90 ? -3.404 3.574 -2.546 1.00 87.00 90 GLY A CA 1
ATOM 684 C C . GLY A 1 90 ? -3.897 2.506 -1.561 1.00 87.00 90 GLY A C 1
ATOM 685 O O . GLY A 1 90 ? -5.086 2.461 -1.245 1.00 87.00 90 GLY A O 1
ATOM 686 N N . ILE A 1 91 ? -3.002 1.656 -1.047 1.00 87.38 91 ILE A N 1
ATOM 687 C CA . ILE A 1 91 ? -3.336 0.674 -0.002 1.00 87.38 91 ILE A CA 1
ATOM 688 C C . ILE A 1 91 ? -3.651 1.380 1.321 1.00 87.38 91 ILE A C 1
ATOM 690 O O . ILE A 1 91 ? -4.674 1.076 1.926 1.00 87.38 91 ILE A O 1
ATOM 694 N N . ILE A 1 92 ? -2.817 2.334 1.749 1.00 91.00 92 ILE A N 1
ATOM 695 C CA . ILE A 1 92 ? -3.032 3.112 2.982 1.00 91.00 92 ILE A CA 1
ATOM 696 C C . ILE A 1 92 ? -4.394 3.817 2.947 1.00 91.00 92 ILE A C 1
ATOM 698 O O . ILE A 1 92 ? -5.175 3.662 3.882 1.00 91.00 92 ILE A O 1
ATOM 702 N N . SER A 1 93 ? -4.725 4.486 1.840 1.00 91.44 93 SER A N 1
ATOM 703 C CA . SER A 1 93 ? -6.031 5.132 1.656 1.00 91.44 93 SER A CA 1
ATOM 704 C C . SER A 1 93 ? -7.193 4.131 1.717 1.00 91.44 93 SER A C 1
ATOM 706 O O . SER A 1 93 ? -8.200 4.397 2.366 1.00 91.44 93 SER A O 1
ATOM 708 N N . SER A 1 94 ? -7.034 2.935 1.136 1.00 91.00 94 SER A N 1
ATOM 709 C CA . SER A 1 94 ? -8.061 1.883 1.238 1.00 91.00 94 SER A CA 1
ATOM 710 C C . SER A 1 94 ? -8.268 1.419 2.688 1.00 91.00 94 SER A C 1
ATOM 712 O O . SER A 1 94 ? -9.382 1.079 3.081 1.00 91.00 94 SER A O 1
ATOM 714 N N . ILE A 1 95 ? -7.205 1.394 3.498 1.00 92.62 95 ILE A N 1
ATOM 715 C CA . ILE A 1 95 ? -7.285 1.054 4.925 1.00 92.62 95 ILE A CA 1
ATOM 716 C C . ILE A 1 95 ? -8.005 2.161 5.705 1.00 92.62 95 ILE A C 1
ATOM 718 O O . ILE A 1 95 ? -8.833 1.851 6.559 1.00 92.62 95 ILE A O 1
ATOM 722 N N . GLU A 1 96 ? -7.737 3.432 5.403 1.00 93.81 96 GLU A N 1
ATOM 723 C CA . GLU A 1 96 ? -8.434 4.576 6.008 1.00 93.81 96 GLU A CA 1
ATOM 724 C C . GLU A 1 96 ? -9.945 4.531 5.740 1.00 93.81 96 GLU A C 1
ATOM 726 O O . GLU A 1 96 ? -10.739 4.706 6.667 1.00 93.81 96 GLU A O 1
ATOM 731 N N . ASP A 1 97 ? -10.354 4.184 4.519 1.00 93.12 97 ASP A N 1
ATOM 732 C CA . ASP A 1 97 ? -11.770 3.994 4.184 1.00 93.12 97 ASP A CA 1
ATOM 733 C C . ASP A 1 97 ? -12.415 2.864 5.001 1.00 93.12 97 ASP A C 1
ATOM 735 O O . ASP A 1 97 ? -13.549 2.996 5.470 1.00 93.12 97 ASP A O 1
ATOM 739 N N . ILE A 1 98 ? -11.698 1.755 5.212 1.00 91.94 98 ILE A N 1
ATOM 740 C CA . ILE A 1 98 ? -12.175 0.645 6.051 1.00 91.94 98 ILE A CA 1
ATOM 741 C C . ILE A 1 98 ? -12.330 1.102 7.505 1.00 91.94 98 ILE A C 1
ATOM 743 O O . ILE A 1 98 ? -13.342 0.801 8.135 1.00 91.94 98 ILE A O 1
ATOM 747 N N . ILE A 1 99 ? -11.365 1.854 8.037 1.00 93.25 99 ILE A N 1
ATOM 748 C CA . ILE A 1 99 ? -11.405 2.416 9.396 1.00 93.25 99 ILE A CA 1
ATOM 749 C C . ILE A 1 99 ? -12.658 3.284 9.582 1.00 93.25 99 ILE A C 1
ATOM 751 O O . ILE A 1 99 ? -13.386 3.096 10.559 1.00 93.25 99 ILE A O 1
ATOM 755 N N . LEU A 1 100 ? -12.963 4.158 8.615 1.00 93.44 100 LEU A N 1
ATOM 756 C CA . LEU A 1 100 ? -14.171 4.992 8.628 1.00 93.44 100 LEU A CA 1
ATOM 757 C C . LEU A 1 100 ? -15.464 4.164 8.586 1.00 93.44 100 LEU A C 1
ATOM 759 O O . LEU A 1 100 ? -16.455 4.520 9.223 1.00 93.44 100 LEU A O 1
ATOM 763 N N . GLN A 1 101 ? -15.486 3.061 7.835 1.00 91.56 101 GLN A N 1
ATOM 764 C CA . GLN A 1 101 ? -16.642 2.160 7.804 1.00 91.56 101 GLN A CA 1
ATOM 765 C C . GLN A 1 101 ? -16.825 1.420 9.134 1.00 91.56 101 GLN A C 1
ATOM 767 O O . GLN A 1 101 ? -17.951 1.284 9.611 1.00 91.56 101 GLN A O 1
ATOM 772 N N . LEU A 1 102 ? -15.731 0.970 9.753 1.00 91.25 102 LEU A N 1
ATOM 773 C CA . LEU A 1 102 ? -15.761 0.310 11.059 1.00 91.25 102 LEU A CA 1
ATOM 774 C C . LEU A 1 102 ? -16.255 1.256 12.167 1.00 91.25 102 LEU A C 1
ATOM 776 O O . LEU A 1 102 ? -16.992 0.811 13.049 1.00 91.25 102 LEU A O 1
ATOM 780 N N . ASP A 1 103 ? -15.915 2.547 12.102 1.00 90.50 103 ASP A N 1
ATOM 781 C CA . ASP A 1 103 ? -16.444 3.561 13.028 1.00 90.50 103 ASP A CA 1
ATOM 782 C C . ASP A 1 103 ? -17.959 3.689 12.927 1.00 90.50 103 ASP A C 1
ATOM 784 O O . ASP A 1 103 ? -18.660 3.505 13.922 1.00 90.50 103 ASP A O 1
ATOM 788 N N . LYS A 1 104 ? -18.477 3.874 11.709 1.00 90.94 104 LYS A N 1
ATOM 789 C CA . LYS A 1 104 ? -19.926 3.970 11.461 1.00 90.94 104 LYS A CA 1
ATOM 790 C C . LYS A 1 104 ? -20.682 2.735 11.957 1.00 90.94 104 LYS A C 1
ATOM 792 O O . LYS A 1 104 ? -21.764 2.847 12.525 1.00 90.94 104 LYS A O 1
ATOM 797 N N . LEU A 1 105 ? -20.108 1.545 11.763 1.00 86.88 105 LEU A N 1
ATOM 798 C CA . LEU A 1 105 ? -20.685 0.283 12.242 1.00 86.88 105 LEU A CA 1
ATOM 799 C C . LEU A 1 105 ? -20.666 0.149 13.770 1.00 86.88 105 LEU A C 1
ATOM 801 O O . LEU A 1 105 ? -21.458 -0.614 14.322 1.00 86.88 105 LEU A O 1
ATOM 805 N N . SER A 1 106 ? -19.743 0.830 14.447 1.00 82.00 106 SER A N 1
ATOM 806 C CA . SER A 1 106 ? -19.664 0.846 15.910 1.00 82.00 106 SER A CA 1
ATOM 807 C C . SER A 1 106 ? -20.665 1.837 16.507 1.00 82.00 106 SER A C 1
ATOM 809 O O . SER A 1 106 ? -21.276 1.539 17.529 1.00 82.00 106 SER A O 1
ATOM 811 N N . GLU A 1 107 ? -20.879 2.975 15.845 1.00 79.94 107 GLU A N 1
ATOM 812 C CA . GLU A 1 107 ? -21.860 3.994 16.241 1.00 79.94 107 GLU A CA 1
ATOM 813 C C . GLU A 1 107 ? -23.305 3.494 16.086 1.00 79.94 107 GLU A C 1
ATOM 815 O O . GLU A 1 107 ? -24.107 3.649 17.003 1.00 79.94 107 GLU A O 1
ATOM 820 N N . GLY A 1 108 ? -23.621 2.799 14.986 1.00 64.44 108 GLY A N 1
ATOM 821 C CA . GLY A 1 108 ? -24.959 2.245 14.727 1.00 64.44 108 GLY A CA 1
ATOM 822 C C . GLY A 1 108 ? -25.352 1.018 15.565 1.00 64.44 108 GLY A C 1
ATOM 823 O O . GLY A 1 108 ? -26.440 0.485 15.378 1.00 64.44 108 GLY A O 1
ATOM 824 N N . LYS A 1 109 ? -24.483 0.532 16.462 1.00 57.12 109 LYS A N 1
ATOM 825 C CA . LYS A 1 109 ? -24.801 -0.540 17.430 1.00 57.12 109 LYS A CA 1
ATOM 826 C C . LYS A 1 109 ? -25.314 -0.016 18.780 1.00 57.12 109 LYS A C 1
ATOM 828 O O . LYS A 1 109 ? -25.639 -0.832 19.639 1.00 57.12 109 LYS A O 1
ATOM 833 N N . ASN A 1 110 ? -25.351 1.305 18.973 1.00 50.72 110 ASN A N 1
ATOM 834 C CA . ASN A 1 110 ? -25.793 1.954 20.213 1.00 50.72 110 ASN A CA 1
ATOM 835 C C . ASN A 1 110 ? -27.229 2.524 20.139 1.00 50.72 110 ASN A C 1
ATOM 837 O O . ASN A 1 110 ? -27.623 3.260 21.044 1.00 50.72 110 ASN A O 1
ATOM 841 N N . GLU A 1 111 ? -27.995 2.186 19.094 1.00 40.16 111 GLU A N 1
ATOM 842 C CA . GLU A 1 111 ? -29.449 2.420 18.970 1.00 40.16 111 GLU A CA 1
ATOM 843 C C . GLU A 1 111 ? -30.220 1.102 19.130 1.00 40.16 111 GLU A C 1
ATOM 845 O O . GLU A 1 111 ? -31.303 1.131 19.759 1.00 40.16 111 GLU A O 1
#

pLDDT: mean 86.51, std 10.06, range [40.16, 94.81]